Protein AF-A0A8J6XIA8-F1 (afdb_monomer)

InterPro domains:
  IPR006683 Thioesterase domain [PF03061] (4-46)
  IPR029069 HotDog domain superfamily [SSF54637] (2-68)

Structure (mmCIF, N/CA/C/O backbone):
data_AF-A0A8J6XIA8-F1
#
_entry.id   AF-A0A8J6XIA8-F1
#
loop_
_atom_site.group_PDB
_atom_site.id
_atom_site.type_symbol
_atom_site.label_atom_id
_atom_site.label_alt_id
_atom_site.label_comp_id
_atom_site.label_asym_id
_atom_site.label_entity_id
_atom_site.label_seq_id
_atom_site.pdbx_PDB_ins_code
_atom_site.Cartn_x
_atom_site.Cartn_y
_atom_site.Cartn_z
_atom_site.occupancy
_atom_site.B_iso_or_equiv
_atom_site.auth_seq_id
_atom_site.auth_comp_id
_atom_site.auth_asym_id
_atom_site.auth_atom_id
_atom_site.pdbx_PDB_model_num
ATOM 1 N N . MET A 1 1 ? 20.159 2.610 -1.189 1.00 52.19 1 MET A N 1
ATOM 2 C CA . MET A 1 1 ? 19.177 2.373 -0.108 1.00 52.19 1 MET A CA 1
ATOM 3 C C . MET A 1 1 ? 17.808 2.721 -0.676 1.00 52.19 1 MET A C 1
ATOM 5 O O . MET A 1 1 ? 17.728 3.723 -1.373 1.00 52.19 1 MET A O 1
ATOM 9 N N . ARG A 1 2 ? 16.779 1.885 -0.496 1.00 66.25 2 ARG A N 1
ATOM 10 C CA . ARG A 1 2 ? 15.409 2.220 -0.933 1.00 66.25 2 ARG A CA 1
ATOM 11 C C . ARG A 1 2 ? 14.889 3.339 -0.040 1.00 66.25 2 ARG A C 1
ATOM 13 O O . ARG A 1 2 ? 15.012 3.213 1.175 1.00 66.25 2 ARG A O 1
ATOM 20 N N . ARG A 1 3 ? 14.323 4.388 -0.627 1.00 74.69 3 ARG A N 1
ATOM 21 C CA . ARG A 1 3 ? 13.574 5.408 0.110 1.00 74.69 3 ARG A CA 1
ATOM 22 C C . ARG A 1 3 ? 12.121 4.952 0.167 1.00 74.69 3 ARG A C 1
ATOM 24 O O . ARG A 1 3 ? 11.554 4.616 -0.877 1.00 74.69 3 ARG A O 1
ATOM 31 N N . VAL A 1 4 ? 11.597 4.857 1.386 1.00 82.62 4 VAL A N 1
ATOM 32 C CA . VAL A 1 4 ? 10.171 4.683 1.649 1.00 82.62 4 VAL A CA 1
ATOM 33 C C . VAL A 1 4 ? 9.715 5.894 2.433 1.00 82.62 4 VAL A C 1
ATOM 35 O O . VAL A 1 4 ? 10.283 6.179 3.485 1.00 82.62 4 VAL A O 1
ATOM 38 N N . GLU A 1 5 ? 8.727 6.597 1.900 1.00 86.31 5 GLU A N 1
ATOM 39 C CA . GLU A 1 5 ? 8.096 7.738 2.560 1.00 86.31 5 GLU A CA 1
ATOM 40 C C . GLU A 1 5 ? 6.642 7.394 2.832 1.00 86.31 5 GLU A C 1
ATOM 42 O O . GLU A 1 5 ? 5.980 6.781 1.990 1.00 86.31 5 GLU A O 1
ATOM 47 N N . ILE A 1 6 ? 6.193 7.716 4.042 1.00 88.12 6 ILE A N 1
ATOM 48 C CA . ILE A 1 6 ? 4.845 7.430 4.515 1.00 88.12 6 ILE A CA 1
ATOM 49 C C . ILE A 1 6 ? 4.342 8.670 5.234 1.00 88.12 6 ILE A C 1
ATOM 51 O O . ILE A 1 6 ? 4.902 9.055 6.263 1.00 88.12 6 ILE A O 1
ATOM 55 N N . ASP A 1 7 ? 3.254 9.232 4.722 1.00 87.56 7 ASP A N 1
ATOM 56 C CA . ASP A 1 7 ? 2.548 10.325 5.375 1.00 87.56 7 ASP A CA 1
ATOM 57 C C . ASP A 1 7 ? 1.399 9.763 6.214 1.00 87.56 7 ASP A C 1
ATOM 59 O O . ASP A 1 7 ? 0.400 9.269 5.688 1.00 87.56 7 ASP A O 1
ATOM 63 N N . TYR A 1 8 ? 1.538 9.833 7.538 1.00 87.62 8 TYR A N 1
ATOM 64 C CA . TYR A 1 8 ? 0.494 9.430 8.480 1.00 87.62 8 TYR A CA 1
ATOM 65 C C . TYR A 1 8 ? -0.485 10.589 8.693 1.00 87.62 8 TYR A C 1
ATOM 67 O O . TYR A 1 8 ? -0.256 11.444 9.546 1.00 87.62 8 TYR A O 1
ATOM 75 N N . LEU A 1 9 ? -1.573 10.639 7.918 1.00 86.25 9 LEU A N 1
ATOM 76 C CA . LEU A 1 9 ? -2.529 11.753 7.995 1.00 86.25 9 LEU A CA 1
ATOM 77 C C . LEU A 1 9 ? -3.557 11.559 9.116 1.00 86.25 9 LEU A C 1
ATOM 79 O O . LEU A 1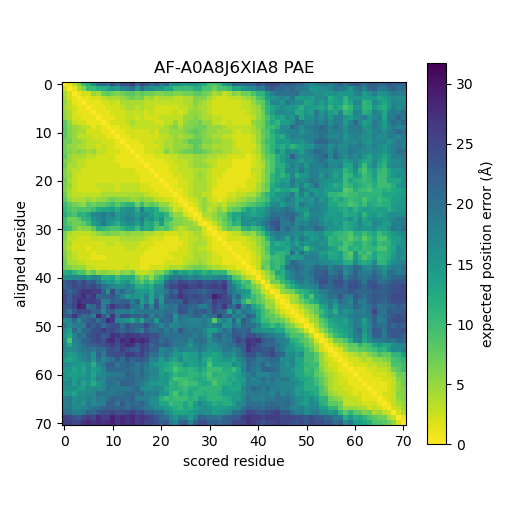 9 ? -3.946 12.521 9.776 1.00 86.25 9 LEU A O 1
ATOM 83 N N . ARG A 1 10 ? -4.025 10.320 9.321 1.00 83.44 10 ARG A N 1
ATOM 84 C CA . ARG A 1 10 ? -5.002 9.951 10.359 1.00 83.44 10 ARG A CA 1
ATOM 85 C C . ARG A 1 10 ? -4.723 8.541 10.891 1.00 83.44 10 ARG A C 1
ATOM 87 O O . ARG A 1 10 ? -4.311 7.682 10.110 1.00 83.44 10 ARG A O 1
ATOM 94 N N . PRO A 1 11 ? -4.956 8.275 12.188 1.00 88.19 11 PRO A N 1
ATOM 95 C CA . PRO A 1 11 ? -4.822 6.932 12.736 1.00 88.19 11 PRO A CA 1
ATOM 96 C C . PRO A 1 11 ? -5.954 6.027 12.231 1.00 88.19 11 PRO A C 1
ATOM 98 O O . PRO A 1 11 ? -7.114 6.431 12.230 1.00 88.19 11 PRO A O 1
ATOM 101 N N . ALA A 1 12 ? -5.610 4.798 11.851 1.00 88.12 12 ALA A N 1
ATOM 102 C CA . ALA A 1 12 ? -6.565 3.698 11.747 1.00 88.12 12 ALA A CA 1
ATOM 103 C C . ALA A 1 12 ? -6.609 2.952 13.087 1.00 88.12 12 ALA A C 1
ATOM 105 O O . ALA A 1 12 ? -5.583 2.832 13.765 1.00 88.12 12 ALA A O 1
ATOM 106 N N . VAL A 1 13 ? -7.776 2.448 13.471 1.00 89.75 13 VAL A N 1
ATOM 107 C CA . VAL A 1 13 ? -7.985 1.715 14.725 1.00 89.75 13 VAL A CA 1
ATOM 108 C C . VAL A 1 13 ? -8.321 0.248 14.471 1.00 89.75 13 VAL A C 1
ATOM 110 O O . VAL A 1 13 ? -8.664 -0.166 13.364 1.00 89.75 13 VAL A O 1
ATOM 113 N N . ALA A 1 14 ? -8.195 -0.576 15.512 1.00 92.19 14 ALA A N 1
ATOM 114 C CA . ALA A 1 14 ? -8.566 -1.982 15.426 1.00 92.19 14 ALA A CA 1
ATOM 115 C C . ALA A 1 14 ? -10.052 -2.123 15.055 1.00 92.19 14 ALA A C 1
ATOM 117 O O . ALA A 1 14 ? -10.913 -1.511 15.682 1.00 92.19 14 ALA A O 1
ATOM 118 N N . GLY A 1 15 ? -10.336 -2.949 14.049 1.00 90.44 15 GLY A N 1
ATOM 119 C CA . GLY A 1 15 ? -11.678 -3.108 13.487 1.00 90.44 15 GLY A CA 1
ATOM 120 C C . GLY A 1 15 ? -11.916 -2.307 12.205 1.00 90.44 15 GLY A C 1
ATOM 121 O O . GLY A 1 15 ? -12.859 -2.625 11.481 1.00 90.44 15 GLY A O 1
ATOM 122 N N . ASP A 1 16 ? -11.044 -1.351 11.863 1.00 90.56 16 ASP A N 1
ATOM 123 C CA . ASP A 1 16 ? -11.130 -0.661 10.578 1.00 90.56 16 ASP A CA 1
ATOM 124 C C . ASP A 1 16 ? -10.843 -1.624 9.426 1.00 90.56 16 ASP A C 1
ATOM 126 O O . ASP A 1 16 ? -9.870 -2.383 9.421 1.00 90.56 16 ASP A O 1
ATOM 130 N N . THR A 1 17 ? -11.683 -1.551 8.398 1.00 91.31 17 THR A N 1
ATOM 131 C CA . THR A 1 17 ? -11.377 -2.160 7.106 1.00 91.31 17 THR A CA 1
ATOM 132 C C . THR A 1 17 ? -10.714 -1.107 6.239 1.00 91.31 17 THR A C 1
ATOM 134 O O . THR A 1 17 ? -11.318 -0.073 5.973 1.00 91.31 17 THR A O 1
ATOM 137 N N . LEU A 1 18 ? -9.493 -1.365 5.778 1.00 89.56 18 LEU A N 1
ATOM 138 C CA . LEU A 1 18 ? -8.765 -0.434 4.921 1.00 89.56 18 LEU A CA 1
ATOM 139 C C . LEU A 1 18 ? -8.886 -0.827 3.447 1.00 89.56 18 LEU A C 1
ATOM 141 O O . LEU A 1 18 ? -8.817 -2.004 3.089 1.00 89.56 18 LEU A O 1
ATOM 145 N N . GLU A 1 19 ? -9.052 0.169 2.589 1.00 88.88 19 GLU A N 1
ATOM 146 C CA . GLU A 1 19 ? -8.911 0.047 1.145 1.00 88.88 19 GLU A CA 1
ATOM 147 C C . GLU A 1 19 ? -7.543 0.578 0.726 1.00 88.88 19 GLU A C 1
ATOM 149 O O . GLU A 1 19 ? -7.138 1.654 1.162 1.00 88.88 19 GLU A O 1
ATOM 154 N N . VAL A 1 20 ? -6.824 -0.192 -0.094 1.00 89.38 20 VAL A N 1
ATOM 155 C CA . VAL A 1 20 ? -5.495 0.174 -0.591 1.00 89.38 20 VAL A CA 1
ATOM 156 C C . VAL A 1 20 ? -5.542 0.272 -2.106 1.00 89.38 20 VAL A C 1
ATOM 158 O O . VAL A 1 20 ? -5.656 -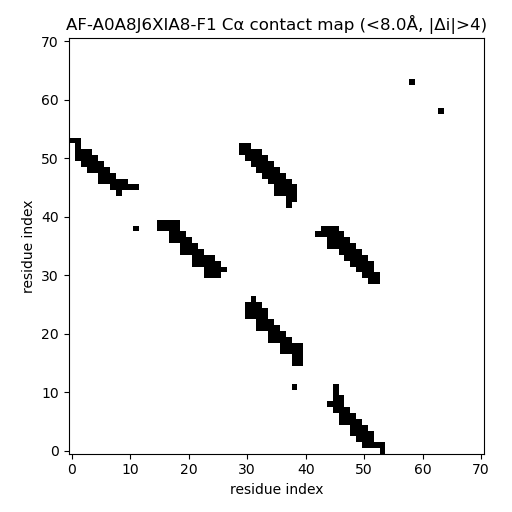0.738 -2.802 1.00 89.38 20 VAL A O 1
ATOM 161 N N . THR A 1 21 ? -5.379 1.484 -2.610 1.00 87.00 21 THR A N 1
ATOM 162 C CA . THR A 1 21 ? -5.194 1.769 -4.029 1.00 87.00 21 THR A CA 1
ATOM 163 C C . THR A 1 21 ? -3.702 1.903 -4.304 1.00 87.00 21 THR A C 1
ATOM 165 O O . THR A 1 21 ? -2.965 2.497 -3.523 1.00 87.00 21 THR A O 1
ATOM 168 N N . THR A 1 22 ? -3.207 1.336 -5.403 1.00 87.50 22 THR A N 1
ATOM 169 C CA . THR A 1 22 ? -1.794 1.461 -5.787 1.00 87.50 22 THR A CA 1
ATOM 170 C C . THR A 1 22 ? -1.661 1.729 -7.272 1.00 87.50 22 T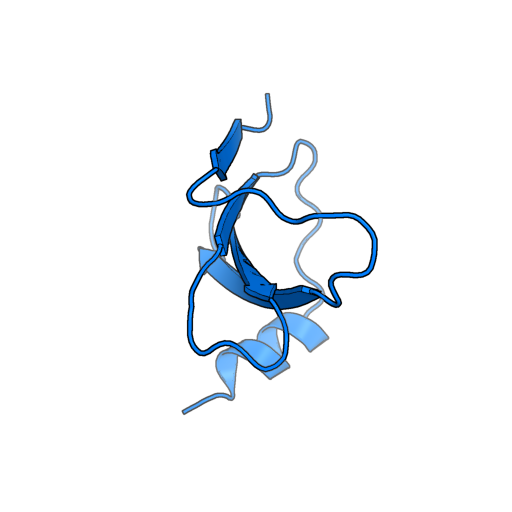HR A C 1
ATOM 172 O O . THR A 1 22 ? -2.392 1.171 -8.087 1.00 87.50 22 THR A O 1
ATOM 175 N N . TRP A 1 23 ? -0.686 2.557 -7.624 1.00 83.88 23 TRP A N 1
ATOM 176 C CA . TRP A 1 23 ? -0.332 2.846 -9.004 1.00 83.88 23 TRP A CA 1
ATOM 177 C C . TRP A 1 23 ? 1.172 3.067 -9.128 1.00 83.88 23 TRP A C 1
ATOM 179 O O . TRP A 1 23 ? 1.912 3.186 -8.147 1.00 83.88 23 TRP A O 1
ATOM 189 N N . LEU A 1 24 ? 1.647 3.067 -10.364 1.00 84.19 24 LEU A N 1
ATOM 190 C CA . LEU A 1 24 ? 3.037 3.347 -10.689 1.00 84.19 24 LEU A CA 1
ATOM 191 C C . LEU A 1 24 ? 3.130 4.803 -11.138 1.00 84.19 24 LEU A C 1
ATOM 193 O O . LEU A 1 24 ? 2.464 5.192 -12.090 1.00 84.19 24 LEU A O 1
ATOM 197 N N . LYS A 1 25 ? 3.932 5.603 -10.434 1.00 78.88 25 LYS A N 1
ATOM 198 C CA . LYS A 1 25 ? 4.179 7.013 -10.769 1.00 78.88 25 LYS A CA 1
ATOM 199 C C . LYS A 1 25 ? 5.272 7.142 -11.825 1.00 78.88 25 LYS A C 1
ATOM 201 O O . LYS A 1 25 ? 5.177 7.991 -12.701 1.00 78.88 25 LYS A O 1
ATOM 206 N N . GLU A 1 26 ? 6.284 6.273 -11.774 1.00 75.81 26 GLU A N 1
ATOM 207 C CA . GLU A 1 26 ? 7.378 6.268 -12.746 1.00 75.81 26 GLU A CA 1
ATOM 208 C C . GLU A 1 26 ? 7.806 4.840 -13.118 1.00 75.81 26 GLU A C 1
ATOM 210 O O . GLU A 1 26 ? 8.114 4.009 -12.256 1.00 75.81 26 GLU A O 1
ATOM 215 N N . MET A 1 27 ? 7.826 4.561 -14.427 1.00 68.75 27 MET A N 1
ATOM 216 C CA . MET A 1 27 ? 8.150 3.248 -15.008 1.00 68.75 27 MET A CA 1
ATOM 217 C C . MET A 1 27 ? 9.604 3.131 -15.503 1.00 68.75 27 MET A C 1
ATOM 219 O O . MET A 1 27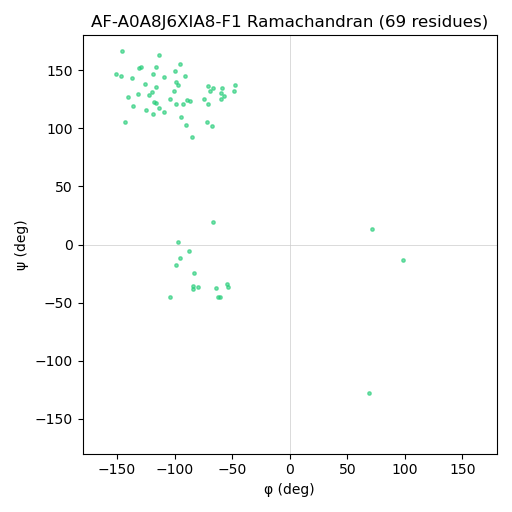 ? 10.090 2.017 -15.719 1.00 68.75 27 MET A O 1
ATOM 223 N N . ARG A 1 28 ? 10.312 4.253 -15.702 1.00 65.56 28 ARG A N 1
ATOM 224 C CA . ARG A 1 28 ? 11.699 4.306 -16.205 1.00 65.56 28 ARG A CA 1
ATOM 225 C C . ARG A 1 28 ? 12.647 4.729 -15.076 1.00 65.56 28 ARG A C 1
ATOM 227 O O . ARG A 1 28 ? 12.275 5.518 -14.230 1.00 65.56 28 ARG A O 1
ATOM 234 N N . GLY A 1 29 ? 13.870 4.194 -15.034 1.00 68.81 29 GLY A N 1
ATOM 235 C CA . GLY A 1 29 ? 14.852 4.581 -14.008 1.00 68.81 29 GLY A CA 1
ATOM 236 C C . GLY A 1 29 ? 14.498 4.117 -12.583 1.00 68.81 29 GLY A C 1
ATOM 237 O O . GLY A 1 29 ? 14.285 2.920 -12.356 1.00 68.81 29 GLY A O 1
ATOM 23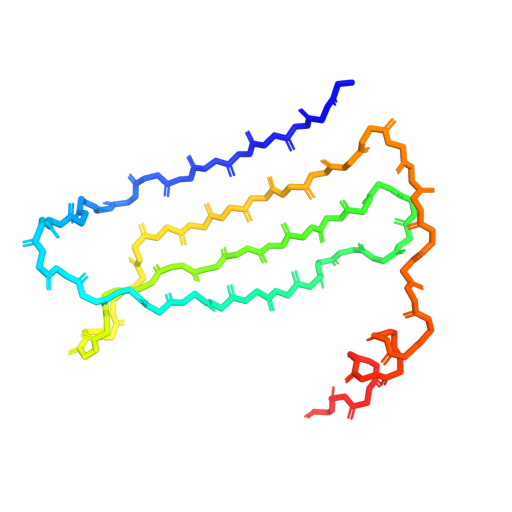8 N N . SER A 1 30 ? 14.497 5.044 -11.614 1.00 61.84 30 SER A N 1
ATOM 239 C CA . SER A 1 30 ? 14.112 4.762 -10.224 1.00 61.84 30 SER A CA 1
ATOM 240 C C . SER A 1 30 ? 12.606 4.540 -10.164 1.00 61.84 30 SER A C 1
ATOM 242 O O . SER A 1 30 ? 11.816 5.459 -10.295 1.00 61.84 30 SER A O 1
ATOM 244 N N . ARG A 1 31 ? 12.199 3.285 -10.007 1.00 75.38 31 ARG A N 1
ATOM 245 C CA . ARG A 1 31 ? 10.788 2.897 -10.066 1.00 75.38 31 ARG A CA 1
ATOM 246 C C . ARG A 1 31 ? 10.058 3.405 -8.837 1.00 75.38 31 ARG A C 1
ATOM 248 O O . ARG A 1 31 ? 10.400 2.991 -7.726 1.00 75.38 31 ARG A O 1
ATOM 255 N N . VAL A 1 32 ? 9.039 4.224 -9.065 1.00 79.31 32 VAL A N 1
ATOM 256 C CA . VAL A 1 32 ? 8.224 4.815 -8.009 1.00 79.31 32 VAL A CA 1
ATOM 257 C C . VAL A 1 32 ? 6.838 4.186 -8.017 1.00 79.31 32 VAL A C 1
ATOM 259 O O . VAL A 1 32 ? 6.068 4.350 -8.966 1.00 79.31 32 VAL A O 1
ATOM 262 N N . ARG A 1 33 ? 6.519 3.455 -6.948 1.00 84.00 33 ARG A N 1
ATOM 263 C CA . ARG A 1 33 ? 5.173 2.944 -6.689 1.00 84.00 33 ARG A CA 1
ATOM 264 C C . ARG A 1 33 ? 4.52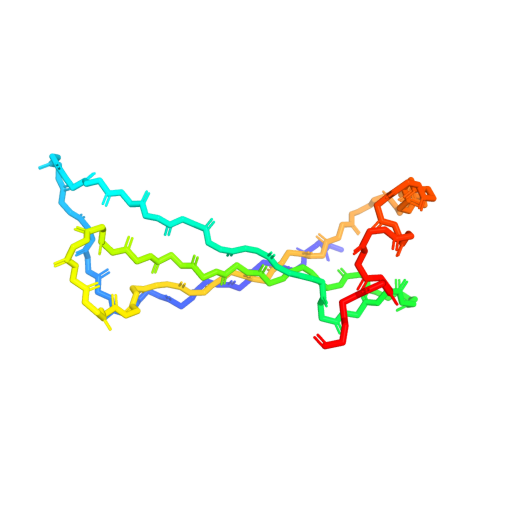4 3.774 -5.600 1.00 84.00 33 ARG A C 1
ATOM 266 O O . ARG A 1 33 ? 5.086 3.867 -4.512 1.00 84.00 33 ARG A O 1
ATOM 273 N N . CYS A 1 34 ? 3.349 4.298 -5.906 1.00 85.00 34 CYS A N 1
ATOM 274 C CA . CYS A 1 34 ? 2.521 5.026 -4.969 1.00 85.00 34 CYS A CA 1
ATOM 275 C C . CYS A 1 34 ? 1.423 4.113 -4.424 1.00 85.00 34 CYS A C 1
ATOM 277 O O . CYS A 1 34 ? 0.945 3.189 -5.097 1.00 85.00 34 CYS A O 1
ATOM 279 N N . TYR A 1 35 ? 1.035 4.388 -3.192 1.00 89.94 35 TYR A N 1
ATOM 280 C CA . TYR A 1 35 ? -0.105 3.784 -2.535 1.00 89.94 35 TYR A CA 1
ATOM 281 C C . TYR A 1 35 ? -0.967 4.886 -1.955 1.00 89.94 35 TYR A C 1
ATOM 283 O O . TYR A 1 35 ? -0.461 5.939 -1.583 1.00 89.94 35 TYR A O 1
ATOM 291 N N . GLU A 1 36 ? -2.243 4.592 -1.838 1.00 88.38 36 GLU A N 1
ATOM 292 C CA . GLU A 1 36 ? -3.248 5.361 -1.143 1.00 88.38 36 GLU A CA 1
ATOM 293 C C . GLU A 1 36 ? -4.024 4.387 -0.262 1.00 88.38 36 GLU A C 1
ATOM 295 O O . GLU A 1 36 ? -4.464 3.342 -0.733 1.00 88.38 36 GLU A O 1
ATOM 300 N N . ILE A 1 37 ? -4.174 4.715 1.014 1.00 89.31 37 ILE A N 1
ATOM 301 C CA . ILE A 1 37 ? -4.877 3.897 1.996 1.00 89.31 37 ILE A CA 1
ATOM 302 C C . ILE A 1 37 ? -6.042 4.720 2.540 1.00 89.31 37 ILE A C 1
ATOM 304 O O . ILE A 1 37 ? -5.850 5.877 2.922 1.00 89.31 37 ILE A O 1
ATOM 308 N N . ARG A 1 38 ? -7.243 4.139 2.575 1.00 82.50 38 ARG A N 1
ATOM 309 C CA . ARG A 1 38 ? -8.488 4.765 3.057 1.00 82.50 38 ARG A CA 1
ATOM 310 C C . ARG A 1 38 ? -9.216 3.847 4.039 1.00 82.50 38 ARG A C 1
ATOM 312 O O . ARG A 1 38 ? -9.093 2.632 3.912 1.00 82.50 38 ARG A O 1
ATOM 319 N N . VAL A 1 39 ? -9.998 4.385 4.984 1.00 83.69 39 VAL A N 1
ATOM 320 C CA . VAL A 1 39 ? -10.971 3.556 5.727 1.00 83.69 39 VAL A CA 1
ATOM 321 C C . VAL A 1 39 ? -12.122 3.288 4.764 1.00 83.69 39 VAL A C 1
ATOM 323 O O . VAL A 1 39 ? -12.702 4.214 4.201 1.00 83.69 39 VAL A O 1
ATOM 326 N N . ARG A 1 40 ? -12.459 2.018 4.557 1.00 71.19 40 ARG A N 1
ATOM 327 C CA . ARG A 1 40 ? -13.583 1.603 3.721 1.00 71.19 40 ARG A CA 1
ATOM 328 C C . ARG A 1 40 ? -14.879 2.217 4.264 1.00 71.19 40 ARG A C 1
ATOM 330 O O . ARG A 1 40 ? -15.127 2.157 5.464 1.00 71.19 40 ARG A O 1
ATOM 337 N N . TYR A 1 41 ? -15.707 2.767 3.374 1.00 64.19 41 TYR A N 1
ATOM 338 C CA . TYR A 1 41 ? -16.952 3.493 3.692 1.00 64.19 41 TYR A CA 1
ATOM 339 C C . TYR A 1 41 ? -16.776 4.883 4.331 1.00 64.19 41 TYR A C 1
ATOM 341 O O . TYR A 1 41 ? -17.750 5.467 4.804 1.00 64.19 41 TYR A O 1
ATOM 349 N N . GLN A 1 42 ? -15.568 5.449 4.302 1.00 55.28 42 GLN A N 1
ATOM 350 C CA . GLN A 1 42 ? -15.339 6.877 4.511 1.00 55.28 42 GLN A CA 1
ATOM 351 C C . GLN A 1 42 ? -14.629 7.441 3.274 1.00 55.28 42 GLN A C 1
ATOM 353 O O . GLN A 1 42 ? -13.582 6.930 2.889 1.00 55.28 42 GLN A O 1
ATOM 358 N N . ASP A 1 43 ? -15.138 8.525 2.682 1.00 53.09 43 ASP A N 1
ATOM 359 C CA . ASP A 1 43 ? -14.541 9.213 1.511 1.00 53.09 43 ASP A CA 1
ATOM 360 C C . ASP A 1 43 ? -13.184 9.893 1.807 1.00 53.09 43 ASP A C 1
ATOM 362 O O . ASP A 1 43 ? -12.731 10.797 1.108 1.00 53.09 43 ASP A O 1
ATOM 366 N N . ASN A 1 44 ? -12.512 9.491 2.881 1.00 45.94 44 ASN A N 1
ATOM 367 C CA . ASN A 1 44 ? -11.394 10.199 3.465 1.00 45.94 44 ASN A CA 1
ATOM 368 C C . ASN A 1 44 ?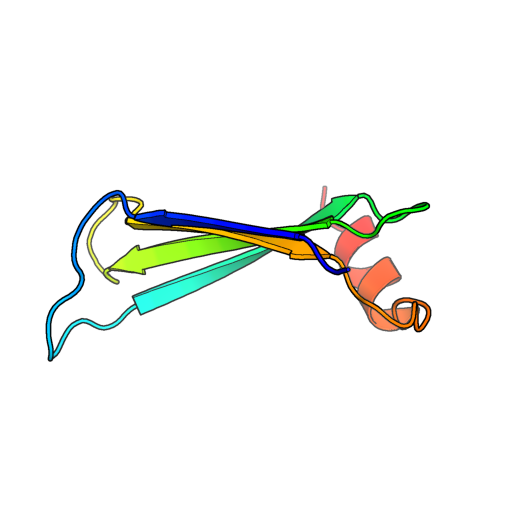 -10.087 9.409 3.322 1.00 45.94 44 ASN A C 1
ATOM 370 O O . ASN A 1 44 ? -9.908 8.333 3.891 1.00 45.94 44 ASN A O 1
ATOM 374 N N . LEU A 1 45 ? -9.148 10.009 2.588 1.00 42.16 45 LEU A N 1
ATOM 375 C CA . LEU A 1 45 ? -7.753 9.588 2.457 1.00 42.16 45 LEU A CA 1
ATOM 376 C C . LEU A 1 45 ? -7.042 9.510 3.822 1.00 42.16 45 LEU A C 1
ATOM 378 O O . LEU A 1 45 ? -7.068 10.490 4.575 1.00 42.16 45 LEU A O 1
ATOM 382 N N . LEU A 1 46 ? -6.397 8.375 4.131 1.00 52.12 46 LEU A N 1
ATOM 383 C CA . LEU A 1 46 ? -5.640 8.170 5.377 1.00 52.12 46 LEU A CA 1
ATOM 384 C C . LEU A 1 46 ? -4.123 8.238 5.203 1.00 52.12 46 LEU A C 1
ATOM 386 O O . LEU A 1 46 ? -3.459 8.828 6.051 1.00 52.12 46 LEU A O 1
ATOM 390 N N . VAL A 1 47 ? -3.557 7.596 4.177 1.00 43.62 47 VAL A N 1
ATOM 391 C CA . VAL A 1 47 ? -2.094 7.468 4.027 1.00 43.62 47 VAL A CA 1
ATOM 392 C C . VAL A 1 47 ? -1.719 7.361 2.557 1.00 43.62 47 VAL A C 1
ATOM 394 O O . VAL A 1 47 ? -2.440 6.735 1.783 1.00 43.62 47 VAL A O 1
ATOM 397 N N . THR A 1 48 ? -0.556 7.899 2.189 1.00 44.22 48 THR A N 1
ATOM 398 C CA . THR A 1 48 ? 0.119 7.530 0.942 1.00 44.22 48 THR A CA 1
ATOM 399 C C . THR A 1 48 ? 1.491 6.920 1.221 1.00 44.22 48 THR A C 1
ATOM 401 O O . THR A 1 48 ? 2.129 7.261 2.217 1.00 44.22 48 THR A O 1
ATOM 404 N N . VAL A 1 49 ? 1.922 5.960 0.395 1.00 46.62 49 VAL A N 1
ATOM 405 C CA . VAL A 1 49 ? 3.248 5.321 0.517 1.00 46.62 49 VAL A CA 1
ATOM 406 C C . VAL A 1 49 ? 3.987 5.432 -0.808 1.00 46.62 49 VAL A C 1
ATOM 408 O O . VAL A 1 49 ? 3.395 5.196 -1.857 1.00 46.62 49 VAL A O 1
ATOM 411 N N . GLU A 1 50 ? 5.282 5.731 -0.771 1.00 49.78 50 GLU A N 1
ATOM 412 C CA . GLU A 1 50 ? 6.170 5.683 -1.936 1.00 49.78 50 GLU A CA 1
ATOM 413 C C . GLU A 1 50 ? 7.251 4.615 -1.722 1.00 49.78 50 GLU A C 1
ATOM 415 O O . GLU A 1 50 ? 7.979 4.682 -0.739 1.00 49.78 50 GLU A O 1
ATOM 420 N N . ALA A 1 51 ? 7.372 3.611 -2.601 1.00 52.44 51 ALA A N 1
ATOM 421 C CA . ALA A 1 51 ? 8.371 2.542 -2.456 1.00 52.44 51 ALA A CA 1
ATOM 422 C C . ALA A 1 51 ? 9.270 2.392 -3.695 1.00 52.44 51 ALA A C 1
ATOM 424 O O . ALA A 1 51 ? 8.823 1.968 -4.762 1.00 52.44 51 ALA A O 1
ATOM 425 N N . SER A 1 52 ? 10.568 2.659 -3.524 1.00 55.19 52 SER A N 1
ATOM 426 C CA . SER A 1 52 ? 11.639 2.368 -4.498 1.00 55.19 52 SER A CA 1
ATOM 427 C C . SER A 1 52 ? 12.310 1.019 -4.170 1.00 55.19 52 SER A C 1
ATOM 429 O O . SER A 1 52 ? 12.230 0.564 -3.035 1.00 55.19 52 SER A O 1
ATOM 431 N N . THR A 1 53 ? 12.940 0.298 -5.118 1.00 56.88 53 THR A N 1
ATOM 432 C CA . THR A 1 53 ? 13.507 -1.068 -4.891 1.00 56.88 53 THR A CA 1
ATOM 433 C C . THR A 1 53 ? 15.058 -1.157 -5.035 1.00 56.88 53 THR A C 1
ATOM 435 O O . THR A 1 53 ? 15.657 -0.366 -5.741 1.00 56.88 53 THR A O 1
ATOM 438 N N . MET A 1 54 ? 15.723 -2.117 -4.349 1.00 46.09 54 MET A N 1
ATOM 439 C CA . MET A 1 54 ? 17.191 -2.336 -4.128 1.00 46.09 54 MET A CA 1
ATOM 440 C C . MET A 1 54 ? 17.797 -3.331 -5.137 1.00 46.09 54 MET A C 1
ATOM 442 O O . MET A 1 54 ? 19.008 -3.509 -5.172 1.00 46.09 54 MET A O 1
ATOM 446 N N . ARG A 1 55 ? 16.979 -4.046 -5.913 1.00 52.00 55 ARG A N 1
ATOM 447 C CA . ARG A 1 55 ? 17.427 -4.817 -7.080 1.00 52.00 55 ARG A CA 1
ATOM 448 C C . ARG A 1 55 ? 16.339 -4.691 -8.135 1.00 52.00 55 ARG A C 1
ATOM 450 O O . ARG A 1 55 ? 15.274 -5.288 -7.951 1.00 52.00 55 ARG A O 1
ATOM 457 N N . PRO A 1 56 ? 16.552 -3.890 -9.186 1.00 48.44 56 PRO A N 1
ATOM 458 C CA . PRO A 1 56 ? 15.518 -3.650 -10.171 1.00 48.44 56 PRO A CA 1
ATOM 459 C C . PRO A 1 56 ? 15.224 -4.935 -10.969 1.00 48.44 56 PRO A C 1
ATOM 461 O O . PRO A 1 56 ? 15.953 -5.267 -11.894 1.00 48.44 56 PRO A O 1
ATOM 464 N N . ARG A 1 57 ? 14.138 -5.664 -10.669 1.00 52.53 57 ARG A N 1
ATOM 465 C CA . ARG A 1 57 ? 13.593 -6.685 -11.594 1.00 52.53 57 ARG A CA 1
ATOM 466 C C . ARG A 1 57 ? 12.634 -6.031 -12.586 1.00 52.53 57 ARG A C 1
ATOM 468 O O . ARG A 1 57 ? 11.740 -5.346 -12.097 1.00 52.53 57 ARG A O 1
ATOM 475 N N . PRO A 1 58 ? 12.820 -6.140 -13.910 1.00 53.25 58 PRO A N 1
ATOM 476 C CA . PRO A 1 58 ? 11.911 -5.518 -14.874 1.00 53.25 58 PRO A CA 1
ATOM 477 C C . PRO A 1 58 ? 10.454 -5.824 -14.515 1.00 53.25 58 PRO A C 1
ATOM 479 O O . PRO A 1 58 ? 10.145 -6.933 -14.076 1.00 53.25 58 PRO A O 1
ATOM 482 N N . ILE A 1 59 ? 9.591 -4.811 -14.616 1.00 56.25 59 ILE A N 1
ATOM 483 C CA . ILE A 1 59 ? 8.156 -4.988 -14.388 1.00 56.25 59 ILE A CA 1
ATOM 484 C C . ILE A 1 59 ? 7.685 -6.022 -15.417 1.00 56.25 59 ILE A C 1
ATOM 486 O O . ILE A 1 59 ? 7.972 -5.830 -16.601 1.00 56.25 59 ILE A O 1
ATOM 490 N N . PRO A 1 60 ? 7.032 -7.120 -14.995 1.00 69.44 60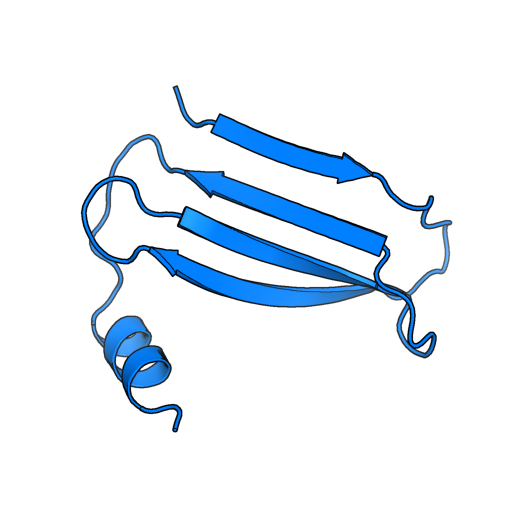 PRO A N 1
ATOM 491 C CA . PRO A 1 60 ? 6.471 -8.093 -15.924 1.00 69.44 60 PRO A CA 1
ATOM 492 C C . PRO A 1 60 ? 5.653 -7.387 -17.010 1.00 69.44 60 PRO A C 1
ATOM 494 O O . PRO A 1 60 ? 4.832 -6.530 -16.682 1.00 69.44 60 PRO A O 1
ATOM 497 N N . SER A 1 61 ? 5.869 -7.735 -18.282 1.00 66.19 61 SER A N 1
ATOM 498 C CA . SER A 1 61 ? 5.209 -7.084 -19.428 1.00 66.19 61 SER A CA 1
ATOM 499 C C . SER A 1 61 ? 3.687 -7.077 -19.297 1.00 66.19 61 SER A C 1
ATOM 501 O O . SER A 1 61 ? 3.064 -6.054 -19.542 1.00 66.19 61 SER A O 1
ATOM 503 N N . VAL A 1 62 ? 3.113 -8.152 -18.749 1.00 69.81 62 VAL A N 1
ATOM 504 C CA . VAL A 1 62 ? 1.679 -8.254 -18.436 1.00 69.81 62 VAL A CA 1
ATOM 505 C C . VAL A 1 62 ? 1.162 -7.121 -17.540 1.00 69.81 62 VAL A C 1
ATOM 507 O O . VAL A 1 62 ? 0.025 -6.687 -17.684 1.00 69.81 62 VAL A O 1
ATOM 510 N N . LEU A 1 63 ? 1.978 -6.609 -16.615 1.00 60.53 63 LEU A N 1
ATOM 511 C CA . LEU A 1 63 ? 1.597 -5.469 -15.782 1.00 60.53 63 LEU A CA 1
ATOM 512 C C . LEU A 1 63 ? 1.766 -4.149 -16.539 1.00 60.53 63 LEU A C 1
ATOM 514 O O . LEU A 1 63 ? 0.941 -3.261 -16.374 1.00 60.53 63 LEU A O 1
ATOM 518 N N . LEU A 1 64 ? 2.793 -4.017 -17.384 1.00 63.59 64 LEU A N 1
ATOM 519 C CA . LEU A 1 64 ? 2.966 -2.830 -18.230 1.00 63.59 64 LEU A CA 1
ATOM 520 C C . LEU A 1 64 ? 1.798 -2.671 -19.207 1.00 63.59 64 LEU A C 1
ATOM 522 O O . LEU A 1 64 ? 1.242 -1.587 -19.310 1.00 63.59 64 LEU A O 1
ATOM 526 N N . GLU A 1 65 ? 1.390 -3.754 -19.862 1.00 66.81 65 GLU A N 1
ATOM 527 C CA . GLU A 1 65 ? 0.264 -3.772 -20.800 1.00 66.81 65 GLU A CA 1
ATOM 528 C C . GLU A 1 65 ? -1.042 -3.361 -20.117 1.00 66.81 65 GLU A C 1
ATOM 530 O O . GLU A 1 65 ? -1.753 -2.505 -20.626 1.00 66.81 65 GLU A O 1
ATOM 535 N N . ARG A 1 66 ? -1.325 -3.893 -18.921 1.00 65.62 66 ARG A N 1
ATOM 536 C CA . ARG A 1 66 ? -2.524 -3.530 -18.149 1.00 65.62 66 ARG A CA 1
ATOM 537 C C . ARG A 1 66 ? -2.545 -2.064 -17.719 1.00 65.62 66 ARG A C 1
ATOM 539 O O . ARG A 1 66 ? -3.613 -1.472 -17.698 1.00 65.62 66 ARG A O 1
ATOM 546 N N . PHE A 1 67 ? -1.396 -1.494 -17.356 1.00 61.22 67 PHE A N 1
ATOM 547 C CA . PHE A 1 67 ? -1.308 -0.105 -16.892 1.00 61.22 67 PHE A CA 1
ATOM 548 C C . PHE A 1 67 ? -1.223 0.922 -18.033 1.00 61.22 67 PHE A C 1
ATOM 550 O O . PHE A 1 67 ? -1.580 2.073 -17.818 1.00 61.22 67 PHE A O 1
ATOM 557 N N . LEU A 1 68 ? -0.753 0.533 -19.224 1.00 63.34 68 LEU A N 1
ATOM 558 C CA . LEU A 1 68 ? -0.697 1.396 -20.415 1.00 63.34 68 LEU A CA 1
ATOM 559 C C . LEU A 1 68 ? -1.994 1.375 -21.245 1.00 63.34 68 LEU A C 1
ATOM 561 O O . LEU A 1 68 ? -2.091 2.114 -22.217 1.00 63.34 68 LEU A O 1
ATOM 565 N N . GLN A 1 69 ? -2.959 0.520 -20.895 1.00 59.94 69 GLN A N 1
ATOM 566 C CA . GLN A 1 69 ? -4.255 0.384 -21.575 1.00 59.94 69 GLN A CA 1
ATOM 567 C C . GLN A 1 69 ? -5.399 1.162 -20.896 1.00 59.94 69 GLN A C 1
ATOM 569 O O . GLN A 1 69 ? -6.538 1.055 -21.342 1.00 59.94 69 GLN A O 1
ATOM 574 N N . SER A 1 70 ? -5.128 1.906 -19.821 1.00 43.84 70 SER A N 1
ATOM 575 C CA . SER A 1 70 ? -6.135 2.726 -19.139 1.00 43.84 70 SER A CA 1
ATOM 576 C C . SER A 1 70 ? -6.161 4.139 -19.737 1.00 43.84 70 SER A C 1
ATOM 578 O O . SER A 1 70 ? -5.261 4.925 -19.440 1.00 43.84 70 SER A O 1
ATOM 580 N N . ASP A 1 71 ? -7.170 4.420 -20.569 1.00 38.34 71 ASP A N 1
ATOM 581 C CA . ASP A 1 71 ? -7.629 5.774 -20.936 1.00 38.34 71 ASP A CA 1
ATOM 582 C C . ASP A 1 71 ? -8.495 6.384 -19.817 1.00 38.34 71 ASP A C 1
ATOM 584 O O . ASP A 1 71 ? -9.320 5.637 -19.233 1.00 38.34 71 ASP A O 1
#

Nearest PDB structures (foldseek):
  3bnv-assembly2_C  TM=5.682E-01  e=4.114E-01  Campylobacter jejuni
  3bnv-assembly4_H  TM=5.581E-01  e=4.379E-01  Campylobacter jejuni
  6xrb-assembly1_A  TM=2.806E-01  e=7.206E-01  Salmonella enterica subsp. enterica serovar Typhimurium str. SL1344
  8epu-assembly1_A  TM=3.390E-01  e=1.834E+00  Canis lupus familiaris
  6xrr-assembly3_D  TM=2.232E-01  e=1.262E+00  Salmonella enterica subsp. enterica serovar Typhimurium str. LT2

Sequence (71 aa):
MRRVEIDYLRPAVAGDTLEVTTWLKEMRGSRVRCYEIRVRYQDNLLVTVEASTMRPRPIPSVLLERFLQSD

pLDDT: mean 70.18, std 16.25, range [38.34, 92.19]

Solvent-accessible surface area (backbone atoms only — not comparable to full-atom values): 4512 Å² total; per-residue (Å²): 132,57,60,72,52,72,52,84,73,53,89,84,59,95,88,66,54,72,42,76,50,74,51,73,78,35,92,65,87,77,41,34,33,40,34,39,33,25,47,62,98,48,104,49,83,27,35,42,38,39,47,40,70,88,70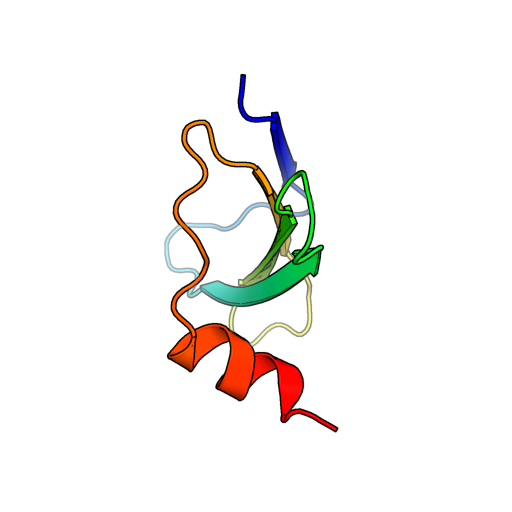,88,68,79,77,56,64,74,57,54,55,62,66,73,67,70,128

Organism: NCBI:txid2748662

Mean predicted aligned error: 12.07 Å

Radius of gyration: 14.41 Å; Cα contacts (8 Å, |Δi|>4): 109; chains: 1; bounding box: 36×20×37 Å

Foldseek 3Di:
DKDKDKDFPDDDDPPFDKDKDKDWPDQPDFTWIKIWIDGPPDPDTGMMMIITDDDDDHDPVVVVVVRVPDD

Secondary structure (DSSP, 8-state):
---EEEEE-S---TTPPEEEEEEEEE-SSS-EEEEEEEETTS--EEEEEEE--SS-PPPPHHHHHHHHS--